Protein AF-L8HAP8-F1 (afdb_monomer_lite)

Organism: Acanthamoeba castellanii (strain ATCC 30010 / Neff) (NCBI:txid1257118)

pLDDT: mean 88.39, std 16.19, range [37.31, 98.75]

Structure (mmCIF, N/CA/C/O backbone):
data_AF-L8HAP8-F1
#
_entry.id   AF-L8HAP8-F1
#
loop_
_atom_site.group_PDB
_atom_site.id
_atom_site.type_symbol
_atom_site.label_atom_id
_atom_site.label_alt_id
_atom_site.label_comp_id
_atom_site.label_asym_id
_atom_site.label_entity_id
_atom_site.label_seq_id
_atom_site.pdbx_PDB_ins_code
_atom_site.Cartn_x
_atom_site.Cartn_y
_atom_site.Cartn_z
_atom_site.occupancy
_atom_site.B_iso_or_equiv
_atom_site.auth_seq_id
_atom_site.auth_comp_id
_atom_site.auth_asym_id
_atom_site.auth_atom_id
_atom_site.pdbx_PDB_model_num
ATOM 1 N N . MET A 1 1 ? -13.841 20.571 26.047 1.00 39.41 1 MET A N 1
ATOM 2 C CA . MET A 1 1 ? -14.051 19.110 26.110 1.00 39.41 1 MET A CA 1
ATOM 3 C C . MET A 1 1 ? -13.373 18.496 24.895 1.00 39.41 1 MET A C 1
ATOM 5 O O . MET A 1 1 ? -13.900 18.637 23.801 1.00 39.41 1 MET A O 1
ATOM 9 N N . SER A 1 2 ? -12.175 17.921 25.040 1.00 47.16 2 SER A N 1
ATOM 10 C CA . SER A 1 2 ? -11.546 17.182 23.939 1.00 47.16 2 SER A CA 1
ATOM 11 C C . SER A 1 2 ? -12.253 15.834 23.813 1.00 47.16 2 SER A C 1
ATOM 13 O O . SER A 1 2 ? -12.120 14.981 24.689 1.00 47.16 2 SER A O 1
ATOM 15 N N . CYS A 1 3 ? -13.038 15.653 22.755 1.00 54.69 3 CYS A N 1
ATOM 16 C CA . CYS A 1 3 ? -13.411 14.318 22.305 1.00 54.69 3 CYS A CA 1
ATOM 17 C C . CYS A 1 3 ? -12.106 13.527 22.097 1.00 54.69 3 CYS A C 1
ATOM 19 O O . CYS A 1 3 ? -11.222 13.999 21.380 1.00 54.69 3 CYS A O 1
ATOM 21 N N . LEU A 1 4 ? -11.936 12.390 22.777 1.00 60.44 4 LEU A N 1
ATOM 22 C CA . LEU A 1 4 ? -10.807 11.496 22.524 1.00 60.44 4 LEU A CA 1
ATOM 23 C C . LEU A 1 4 ? -10.975 10.957 21.099 1.00 60.44 4 LEU A C 1
ATOM 25 O O . LEU A 1 4 ? -11.868 10.149 20.856 1.00 60.44 4 LEU A O 1
ATOM 2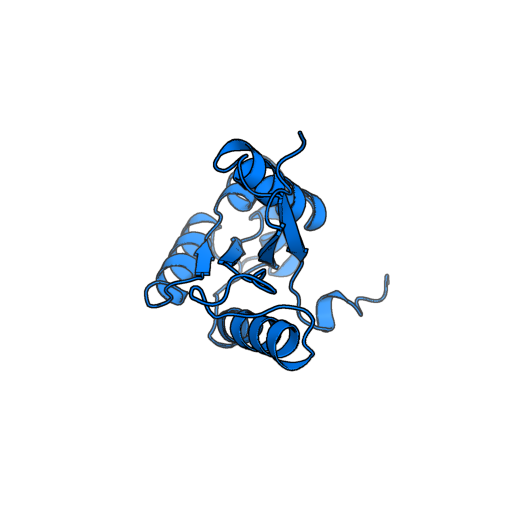9 N N . GLN A 1 5 ? -10.165 11.439 20.153 1.00 69.50 5 GLN A N 1
ATOM 30 C CA . GLN A 1 5 ? -10.157 10.900 18.794 1.00 69.50 5 GLN A CA 1
ATOM 31 C C . GLN A 1 5 ? -9.744 9.427 18.846 1.00 69.50 5 GLN A C 1
ATOM 33 O O . GLN A 1 5 ? -8.691 9.089 19.391 1.00 69.50 5 GLN A O 1
ATOM 38 N N . GLU A 1 6 ? -10.577 8.560 18.275 1.00 80.75 6 GLU A N 1
ATOM 39 C CA . GLU A 1 6 ? -10.271 7.140 18.127 1.00 80.75 6 GLU A CA 1
ATOM 40 C C . GLU A 1 6 ? -9.026 6.979 17.240 1.00 80.75 6 GLU A C 1
ATOM 42 O O . GLU A 1 6 ? -8.953 7.539 16.142 1.00 80.75 6 GLU A O 1
ATOM 47 N N . GLU A 1 7 ? -8.029 6.236 17.728 1.00 86.19 7 GLU A N 1
ATOM 48 C CA . GLU A 1 7 ? -6.832 5.934 16.947 1.00 86.19 7 GLU A CA 1
ATOM 49 C C . GLU A 1 7 ? -7.133 4.858 15.901 1.00 86.19 7 GLU A C 1
ATOM 51 O O . GLU A 1 7 ? -7.714 3.822 16.211 1.00 86.19 7 GLU A O 1
ATOM 56 N N . ARG A 1 8 ? -6.686 5.080 14.664 1.00 90.81 8 ARG A N 1
ATOM 57 C CA . ARG A 1 8 ? -6.794 4.123 13.562 1.00 90.81 8 ARG A CA 1
ATOM 58 C C . ARG A 1 8 ? -5.439 3.892 12.922 1.00 90.81 8 ARG A C 1
ATOM 60 O O . ARG A 1 8 ? -4.682 4.821 12.665 1.00 90.81 8 ARG A O 1
ATOM 67 N N . VAL A 1 9 ? -5.147 2.631 12.677 1.00 92.81 9 VAL A N 1
ATOM 68 C CA . VAL A 1 9 ? -3.904 2.087 12.153 1.00 92.81 9 VAL A CA 1
ATOM 69 C C . VAL A 1 9 ? -4.114 1.585 10.735 1.00 92.81 9 VAL A C 1
ATOM 71 O O . VAL A 1 9 ? -5.051 0.843 10.438 1.00 92.81 9 VAL A O 1
ATOM 74 N N . VAL A 1 10 ? -3.180 1.956 9.874 1.00 96.12 10 VAL A N 1
ATOM 75 C CA . VAL A 1 10 ? -3.090 1.472 8.503 1.00 96.12 10 VAL A CA 1
ATOM 76 C C . VAL A 1 10 ? -1.701 0.895 8.273 1.00 96.12 10 VAL A C 1
ATOM 78 O O . VAL A 1 10 ? -0.704 1.448 8.736 1.00 96.12 10 VAL A O 1
ATOM 81 N N . LEU A 1 11 ? -1.631 -0.232 7.571 1.00 97.44 11 LEU A N 1
ATOM 82 C CA . LEU A 1 11 ? -0.367 -0.839 7.159 1.00 97.44 11 LEU A CA 1
ATOM 83 C C . LEU A 1 11 ? 0.025 -0.323 5.774 1.00 97.44 11 LEU A C 1
ATOM 85 O O . LEU A 1 11 ? -0.810 -0.259 4.882 1.00 97.44 11 LEU A O 1
ATOM 89 N N . VAL A 1 12 ? 1.286 0.025 5.561 1.00 98.38 12 VAL A N 1
ATOM 90 C CA . VAL A 1 12 ? 1.766 0.545 4.276 1.00 98.38 12 VAL A CA 1
ATOM 91 C C . VAL A 1 12 ? 2.947 -0.292 3.823 1.00 98.38 12 VAL A C 1
ATOM 93 O O . VAL A 1 12 ? 3.987 -0.274 4.471 1.00 98.38 12 VAL A O 1
ATOM 96 N N . ALA A 1 13 ? 2.809 -1.004 2.707 1.00 98.06 13 ALA A N 1
ATOM 97 C CA . ALA A 1 13 ? 3.929 -1.691 2.074 1.00 98.06 13 ALA A CA 1
ATOM 98 C C . ALA A 1 13 ? 4.285 -0.981 0.770 1.00 98.06 13 ALA A C 1
ATOM 100 O O . ALA A 1 13 ? 3.482 -0.946 -0.164 1.00 98.06 13 ALA A O 1
ATOM 101 N N . THR A 1 14 ? 5.502 -0.448 0.702 1.00 96.94 14 THR A N 1
ATOM 102 C CA . THR A 1 14 ? 6.096 0.057 -0.539 1.00 96.94 14 THR A CA 1
ATOM 103 C C . THR A 1 14 ? 7.170 -0.899 -1.043 1.00 96.94 14 THR A C 1
ATOM 105 O O . THR A 1 14 ? 7.831 -1.593 -0.265 1.00 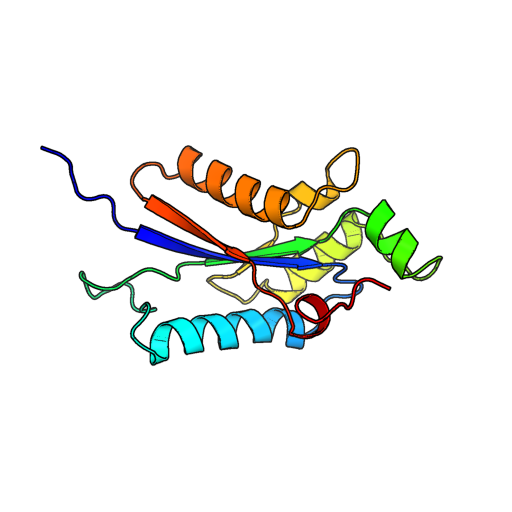96.94 14 THR A O 1
ATOM 108 N N . GLY A 1 15 ? 7.292 -0.997 -2.362 1.00 96.12 15 GLY A N 1
ATOM 109 C CA . GLY A 1 15 ? 8.273 -1.853 -2.999 1.00 96.12 15 GLY A CA 1
ATOM 110 C C . GLY A 1 15 ? 8.098 -1.941 -4.506 1.00 96.12 15 GLY A C 1
ATOM 111 O O . GLY A 1 15 ? 7.200 -1.358 -5.113 1.00 96.12 15 GLY A O 1
ATOM 112 N N . SER A 1 16 ? 8.975 -2.727 -5.132 1.00 97.19 16 SER A N 1
ATOM 113 C CA . SER A 1 16 ? 8.987 -2.859 -6.586 1.00 97.19 16 SER A CA 1
ATOM 114 C C . SER A 1 16 ? 7.678 -3.421 -7.135 1.00 97.19 16 SER A C 1
ATOM 116 O O . SER A 1 16 ? 7.232 -2.923 -8.154 1.00 97.19 16 SER A O 1
ATOM 118 N N . PHE A 1 17 ? 7.079 -4.440 -6.502 1.00 98.00 17 PHE A N 1
ATOM 119 C CA . PHE A 1 17 ? 5.894 -5.162 -7.006 1.00 98.00 17 PHE A CA 1
ATOM 120 C C . PHE A 1 17 ? 5.979 -5.478 -8.513 1.00 98.00 17 PHE A C 1
ATOM 122 O O . PHE A 1 17 ? 5.092 -5.149 -9.296 1.00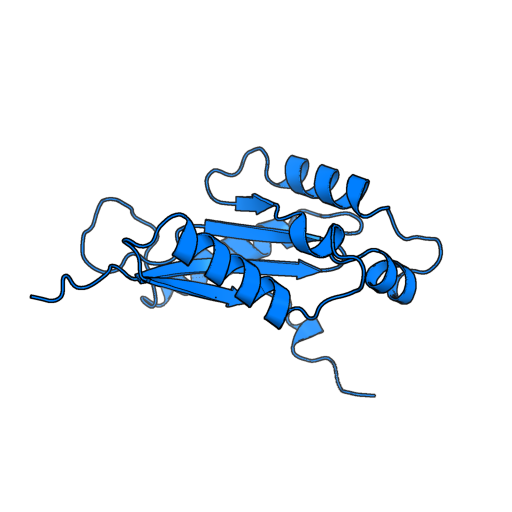 98.00 17 PHE A O 1
ATOM 129 N N . CYS A 1 18 ? 7.085 -6.107 -8.923 1.00 97.56 18 CYS A N 1
ATOM 130 C CA . CYS A 1 18 ? 7.463 -6.299 -10.324 1.00 97.56 18 CYS A CA 1
ATOM 131 C C . CYS A 1 18 ? 7.681 -7.791 -10.680 1.00 97.56 18 CYS A C 1
ATOM 133 O O . CYS A 1 18 ? 8.830 -8.210 -10.837 1.00 97.56 18 CYS A O 1
ATOM 135 N N . PRO A 1 19 ? 6.608 -8.599 -10.807 1.00 97.88 19 PRO A N 1
ATOM 136 C CA . PRO A 1 19 ? 5.214 -8.268 -10.502 1.00 97.88 19 PRO A CA 1
ATOM 137 C C . PRO A 1 19 ? 4.874 -8.449 -9.010 1.00 97.88 19 PRO A C 1
ATOM 139 O O . PRO A 1 19 ? 5.651 -8.993 -8.220 1.00 97.88 19 PRO A O 1
ATOM 142 N N . VAL A 1 20 ? 3.688 -7.987 -8.605 1.00 98.44 20 VAL A N 1
ATOM 143 C CA . VAL A 1 20 ? 3.091 -8.364 -7.315 1.00 98.44 20 VAL A CA 1
ATOM 144 C C . VAL A 1 20 ? 2.827 -9.878 -7.275 1.00 98.44 20 VAL A C 1
ATOM 146 O O . VAL A 1 20 ? 2.672 -10.532 -8.303 1.00 98.44 20 VAL A O 1
ATOM 149 N N . HIS A 1 21 ? 2.773 -10.458 -6.076 1.00 97.44 21 HIS A N 1
ATOM 150 C CA . HIS A 1 21 ? 2.558 -11.893 -5.886 1.00 97.44 21 HIS A CA 1
ATOM 151 C C . HIS A 1 21 ? 1.856 -12.157 -4.555 1.00 97.44 21 HIS A C 1
ATOM 153 O O . HIS A 1 21 ? 1.870 -11.304 -3.663 1.00 97.44 21 HIS A O 1
ATOM 159 N N . LYS A 1 22 ? 1.320 -13.370 -4.375 1.00 97.06 22 LYS A N 1
ATOM 160 C CA . LYS A 1 22 ? 0.506 -13.745 -3.203 1.00 97.06 22 LYS A CA 1
ATOM 161 C C . LYS A 1 22 ? 1.180 -13.457 -1.860 1.00 97.06 22 LYS A C 1
ATOM 163 O O . LYS A 1 22 ? 0.504 -13.029 -0.935 1.00 97.06 22 LYS A O 1
ATOM 168 N N . MET A 1 23 ? 2.502 -13.614 -1.757 1.00 97.06 23 MET A N 1
ATOM 169 C CA . MET A 1 23 ? 3.211 -13.332 -0.502 1.00 97.06 23 MET A CA 1
ATOM 170 C C . MET A 1 23 ? 3.243 -11.844 -0.118 1.00 97.06 23 MET A C 1
ATOM 172 O O . MET A 1 23 ? 3.280 -11.549 1.070 1.00 97.06 23 MET A O 1
ATOM 176 N N . HIS A 1 24 ? 3.150 -10.913 -1.077 1.00 97.50 24 HIS A N 1
ATOM 177 C CA . HIS A 1 24 ? 3.056 -9.482 -0.775 1.00 97.50 24 HIS A CA 1
ATOM 178 C C . HIS A 1 24 ? 1.733 -9.182 -0.069 1.00 97.50 24 HIS A C 1
ATOM 180 O O . HIS A 1 24 ? 1.724 -8.522 0.961 1.00 97.50 24 HIS A O 1
ATOM 186 N N . VAL A 1 25 ? 0.633 -9.736 -0.586 1.00 97.75 25 VAL A N 1
ATOM 187 C CA . VAL A 1 25 ? -0.703 -9.604 0.011 1.00 97.75 25 VAL A CA 1
ATOM 188 C C . VAL A 1 25 ? -0.764 -10.345 1.348 1.00 97.75 25 VAL A C 1
ATOM 190 O O . VAL A 1 25 ? -1.172 -9.779 2.355 1.00 97.75 25 VAL A O 1
ATOM 193 N N . ARG A 1 26 ? -0.253 -11.581 1.405 1.00 97.00 26 ARG A N 1
ATOM 194 C CA . ARG A 1 26 ? -0.255 -12.401 2.625 1.00 97.00 26 ARG A CA 1
ATOM 195 C C . ARG A 1 26 ? 0.502 -11.753 3.786 1.00 97.00 26 ARG A C 1
ATOM 197 O O . ARG A 1 26 ? 0.140 -11.970 4.940 1.00 97.00 26 ARG A O 1
ATOM 204 N N . MET A 1 27 ? 1.536 -10.961 3.501 1.00 96.94 27 MET A N 1
ATOM 205 C CA . MET A 1 27 ? 2.285 -10.221 4.518 1.00 96.94 27 MET A CA 1
ATOM 206 C C . MET A 1 27 ? 1.384 -9.260 5.309 1.00 96.94 27 MET A C 1
ATOM 208 O O . MET A 1 27 ? 1.548 -9.144 6.523 1.00 96.94 27 MET A O 1
ATOM 212 N N . PHE A 1 28 ? 0.394 -8.638 4.660 1.00 97.50 28 PHE A N 1
ATOM 213 C CA . PHE A 1 28 ? -0.593 -7.795 5.335 1.00 97.50 28 PHE A CA 1
ATOM 214 C C . PHE A 1 28 ? -1.456 -8.599 6.306 1.00 97.50 28 PHE A C 1
ATOM 216 O O . PHE A 1 28 ? -1.618 -8.184 7.453 1.00 97.50 28 PHE A O 1
ATOM 223 N N . ASP A 1 29 ? -1.958 -9.764 5.888 1.00 94.69 29 ASP A N 1
ATOM 224 C CA . ASP A 1 29 ? -2.763 -10.626 6.761 1.00 94.69 29 ASP A CA 1
ATOM 225 C C . ASP A 1 29 ? -1.967 -11.087 7.982 1.00 94.69 29 ASP A C 1
ATOM 227 O O . ASP A 1 29 ? -2.480 -11.069 9.098 1.00 94.69 29 ASP A O 1
ATOM 231 N N . ILE A 1 30 ? -0.705 -11.482 7.778 1.00 95.31 30 ILE A N 1
ATOM 232 C CA . ILE A 1 30 ? 0.186 -11.925 8.857 1.00 95.31 30 ILE A CA 1
ATOM 233 C C . ILE A 1 30 ? 0.430 -10.780 9.842 1.00 95.31 30 ILE A C 1
ATOM 235 O O . ILE A 1 30 ? 0.287 -10.970 11.049 1.00 95.31 30 ILE A O 1
ATOM 239 N N . ALA A 1 31 ? 0.762 -9.589 9.342 1.00 94.12 31 ALA A N 1
ATOM 240 C CA . ALA A 1 31 ? 1.014 -8.428 10.184 1.00 94.12 31 ALA A CA 1
ATOM 241 C C . ALA A 1 31 ? -0.238 -8.005 10.956 1.00 94.12 31 ALA A C 1
ATOM 243 O O . ALA A 1 31 ? -0.179 -7.809 12.169 1.00 94.12 31 ALA A O 1
ATOM 244 N N . ARG A 1 32 ? -1.394 -7.936 10.286 1.00 92.12 32 ARG A N 1
ATOM 245 C CA . ARG A 1 32 ? -2.675 -7.639 10.934 1.00 92.12 32 ARG A CA 1
ATOM 246 C C . ARG A 1 32 ? -3.001 -8.679 12.001 1.00 92.12 32 ARG A C 1
ATOM 248 O O . ARG A 1 32 ? -3.322 -8.298 13.121 1.00 92.12 32 ARG A O 1
ATOM 255 N N . ALA A 1 33 ? -2.874 -9.969 11.693 1.00 90.25 33 ALA A N 1
ATOM 256 C CA . ALA A 1 33 ? -3.113 -11.042 12.654 1.00 90.25 33 ALA A CA 1
ATOM 257 C C . ALA A 1 33 ? -2.178 -10.943 13.864 1.00 90.25 33 ALA A C 1
ATOM 259 O O . ALA A 1 33 ? -2.649 -11.077 14.986 1.00 90.25 33 ALA A O 1
ATOM 260 N N . HIS A 1 34 ? -0.892 -10.642 13.661 1.00 90.25 34 HIS A N 1
ATOM 261 C CA . HIS A 1 34 ? 0.077 -10.465 14.744 1.00 90.25 34 HIS A CA 1
ATOM 262 C C . HIS A 1 34 ? -0.263 -9.269 15.644 1.00 90.25 34 HIS A C 1
ATOM 264 O O . HIS A 1 34 ? -0.242 -9.379 16.871 1.00 90.25 34 HIS A O 1
ATOM 270 N N . LEU A 1 35 ? -0.601 -8.127 15.043 1.00 86.12 35 LEU A N 1
ATOM 271 C CA . LEU A 1 35 ? -1.036 -6.935 15.770 1.00 86.12 35 LEU A CA 1
ATOM 272 C C . LEU A 1 35 ? -2.302 -7.216 16.590 1.00 86.12 35 LEU A C 1
ATOM 274 O O . LEU A 1 35 ? -2.430 -6.725 17.710 1.00 86.12 35 LEU A O 1
ATOM 278 N N . VAL A 1 36 ? -3.199 -8.054 16.065 1.00 82.56 36 VAL A N 1
ATOM 279 C CA . VAL A 1 36 ? -4.427 -8.453 16.756 1.00 82.56 36 VAL A CA 1
ATOM 280 C C . VAL A 1 36 ? -4.169 -9.460 17.879 1.00 82.56 36 VAL A C 1
ATOM 282 O O . VAL A 1 36 ? -4.600 -9.261 19.013 1.00 82.56 36 VAL A O 1
ATOM 285 N N . SER A 1 37 ? -3.432 -10.534 17.596 1.00 79.94 37 SER A N 1
ATOM 286 C CA . SER A 1 37 ? -3.231 -11.655 18.520 1.00 79.94 37 SER A CA 1
ATOM 287 C C . SER A 1 37 ? -2.427 -11.278 19.760 1.00 79.94 37 SER A C 1
ATOM 289 O O . SER A 1 37 ? -2.642 -11.847 20.823 1.00 79.94 37 SER A O 1
ATOM 291 N N . ASN A 1 38 ? -1.514 -10.311 19.645 1.00 74.31 38 ASN A N 1
ATOM 292 C CA . ASN A 1 38 ? -0.712 -9.836 20.775 1.00 74.31 38 ASN A CA 1
ATOM 293 C C . ASN A 1 38 ? -1.447 -8.793 21.634 1.00 74.31 38 ASN A C 1
ATOM 295 O O . ASN A 1 38 ? -0.842 -8.168 22.502 1.00 74.31 38 ASN A O 1
ATOM 299 N N . GLY A 1 39 ? -2.744 -8.568 21.383 1.00 66.25 39 GLY A N 1
ATOM 300 C CA . GLY A 1 39 ? -3.554 -7.591 22.110 1.00 66.25 39 GLY A CA 1
ATOM 301 C C . GLY A 1 39 ? -3.109 -6.144 21.896 1.00 66.25 39 GLY A C 1
ATOM 302 O O . GLY A 1 39 ? -3.540 -5.265 22.648 1.00 66.25 39 GLY A O 1
ATOM 303 N N . LEU A 1 40 ? -2.253 -5.906 20.893 1.00 64.12 40 LEU A N 1
ATOM 304 C CA . LEU A 1 40 ? -1.774 -4.580 20.520 1.00 64.12 40 LEU A CA 1
ATOM 305 C C . LEU A 1 40 ? -2.897 -3.802 19.818 1.00 64.12 40 LEU A C 1
ATOM 307 O O . LEU A 1 40 ? -3.031 -2.605 20.050 1.00 64.12 40 LEU A O 1
ATOM 311 N N . TYR A 1 41 ? -3.731 -4.490 19.026 1.00 65.88 41 TYR A N 1
ATOM 312 C CA . TYR A 1 41 ? -4.858 -3.940 18.261 1.00 65.88 41 TYR A CA 1
ATOM 313 C C . TYR A 1 41 ? -5.999 -4.987 18.123 1.00 65.88 41 TYR A C 1
ATOM 315 O O . TYR A 1 41 ? -5.821 -6.126 18.532 1.00 65.88 41 TYR A O 1
ATOM 323 N N . THR A 1 42 ? -7.187 -4.653 17.600 1.00 61.66 42 THR A N 1
ATOM 324 C CA . THR A 1 42 ? -8.255 -5.629 17.245 1.00 61.66 42 THR A CA 1
ATOM 325 C C . THR A 1 42 ? -8.748 -5.404 15.813 1.00 61.66 42 THR A C 1
ATOM 327 O O . THR A 1 42 ? -8.482 -4.354 15.232 1.00 61.66 42 THR A O 1
ATOM 330 N N . ASN A 1 43 ? -9.452 -6.382 15.235 1.00 54.81 43 ASN A N 1
ATOM 331 C CA . ASN A 1 43 ? -10.020 -6.344 13.878 1.00 54.81 43 ASN A CA 1
ATOM 332 C C . ASN A 1 43 ? -11.563 -6.367 13.837 1.00 54.81 43 ASN A C 1
ATOM 334 O O . ASN A 1 43 ? -12.130 -6.440 12.748 1.00 54.81 43 ASN A O 1
ATOM 338 N N . ASN A 1 44 ? -12.245 -6.318 14.989 1.00 54.97 44 ASN A N 1
ATOM 339 C CA . ASN A 1 44 ? -13.708 -6.350 15.075 1.00 54.97 44 ASN A CA 1
ATOM 340 C C . ASN A 1 44 ? -14.303 -4.934 15.195 1.00 54.97 44 ASN A C 1
ATOM 342 O O . ASN A 1 44 ? -13.980 -4.199 16.127 1.00 54.97 44 ASN A O 1
ATOM 346 N N . VAL A 1 45 ? -15.208 -4.589 14.275 1.00 54.06 45 VAL A N 1
ATOM 347 C CA . VAL A 1 45 ? -15.857 -3.268 14.159 1.00 54.06 45 VAL A CA 1
ATOM 348 C C . VAL A 1 45 ? -16.929 -3.036 15.246 1.00 54.06 45 VAL A C 1
ATOM 350 O O . VAL A 1 45 ? -17.318 -1.900 15.499 1.00 54.06 45 VAL A O 1
ATOM 353 N N . LEU A 1 46 ? -17.386 -4.083 15.948 1.00 48.78 46 LEU A N 1
ATOM 354 C CA . LEU A 1 46 ? -18.541 -4.017 16.861 1.00 48.78 46 LEU A CA 1
ATOM 355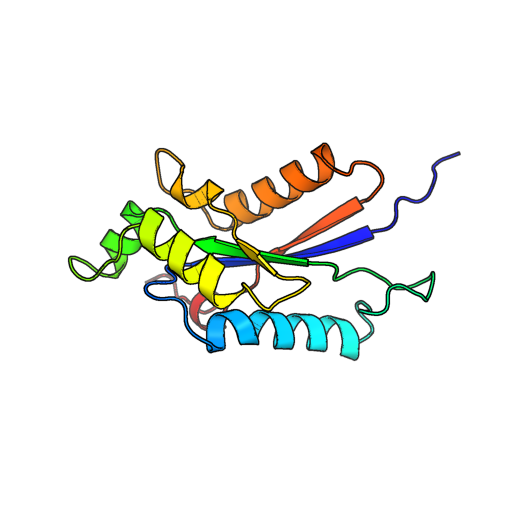 C C . LEU A 1 46 ? -18.200 -3.877 18.358 1.00 48.78 46 LEU A C 1
ATOM 357 O O . LEU A 1 46 ? -19.112 -3.884 19.183 1.00 48.78 46 LEU A O 1
ATOM 361 N N . GLN A 1 47 ? -16.925 -3.740 18.747 1.00 41.81 47 GLN A N 1
ATOM 362 C CA . GLN A 1 47 ? -16.535 -3.662 20.165 1.00 41.81 47 GLN A CA 1
ATOM 363 C C . GLN A 1 47 ? -15.713 -2.397 20.456 1.00 41.81 47 GLN A C 1
ATOM 365 O O . GLN A 1 47 ? -14.613 -2.214 19.941 1.00 41.81 47 GLN A O 1
ATOM 370 N N . THR A 1 48 ? -16.274 -1.502 21.268 1.00 40.97 48 THR A N 1
ATOM 371 C CA . THR A 1 48 ? -15.950 -0.068 21.397 1.00 40.97 48 THR A CA 1
ATOM 372 C C . THR A 1 48 ? -14.673 0.288 22.175 1.00 40.97 48 THR A C 1
ATOM 374 O O . THR A 1 48 ? -14.562 1.417 22.645 1.00 40.97 48 THR A O 1
ATOM 377 N N . THR A 1 49 ? -13.692 -0.613 22.342 1.00 42.31 49 THR A N 1
ATOM 378 C CA . THR A 1 49 ? -12.533 -0.297 23.211 1.00 42.31 49 THR A CA 1
ATOM 379 C C . THR A 1 49 ? -11.119 -0.728 22.783 1.00 42.31 49 THR A C 1
ATOM 381 O O . THR A 1 49 ? -10.202 -0.371 23.517 1.00 42.31 49 THR A O 1
ATOM 384 N N . LYS A 1 50 ? -10.845 -1.369 21.625 1.00 50.28 50 LYS A N 1
ATOM 385 C CA . LYS A 1 50 ? -9.441 -1.630 21.164 1.00 50.28 50 LYS A CA 1
ATOM 386 C C . LYS A 1 50 ? -9.256 -1.793 19.632 1.00 50.28 50 LYS A C 1
ATOM 388 O O . LYS A 1 50 ? -8.835 -2.852 19.189 1.00 50.28 50 LYS A O 1
ATOM 393 N N . GLN A 1 51 ? -9.549 -0.795 18.795 1.00 60.12 51 GLN A N 1
ATOM 394 C CA . GLN A 1 51 ? -9.925 -1.001 17.378 1.00 60.12 51 GLN A CA 1
ATOM 395 C C . GLN A 1 51 ? -8.917 -0.856 16.215 1.00 60.12 51 GLN A C 1
ATOM 397 O O . GLN A 1 51 ? -9.370 -0.731 15.093 1.00 60.12 51 GLN A O 1
ATOM 402 N N . ASN A 1 52 ? -7.592 -0.832 16.330 1.00 72.19 52 ASN A N 1
ATOM 403 C CA . ASN A 1 52 ? -6.983 0.121 15.380 1.00 72.19 52 ASN A CA 1
ATOM 404 C C . ASN A 1 52 ? -6.627 -0.376 13.951 1.00 72.19 52 ASN A C 1
ATOM 406 O O . ASN A 1 52 ? -6.597 0.480 13.086 1.00 72.19 52 ASN A O 1
ATOM 410 N N . VAL A 1 53 ? -6.400 -1.654 13.589 1.00 88.88 53 VAL A N 1
ATOM 411 C CA . VAL A 1 53 ? -5.962 -1.971 12.191 1.00 88.88 53 VAL A CA 1
ATOM 412 C C . VAL A 1 53 ? -7.137 -2.040 11.203 1.00 88.88 53 VAL A C 1
ATOM 414 O O . VAL A 1 53 ? -7.774 -3.089 11.047 1.00 88.88 53 VAL A O 1
ATOM 417 N N . VAL A 1 54 ? -7.385 -0.928 10.507 1.00 91.94 54 VAL A N 1
ATOM 418 C CA . VAL A 1 54 ? -8.570 -0.715 9.655 1.00 91.94 54 VAL A CA 1
ATOM 419 C C . VAL A 1 54 ? -8.302 -0.823 8.155 1.00 91.94 54 VAL A C 1
ATOM 421 O O . VAL A 1 54 ? -9.251 -0.925 7.385 1.00 91.94 54 VAL A O 1
ATOM 424 N N . GLY A 1 55 ? -7.041 -0.807 7.723 1.00 94.56 55 GLY A N 1
ATOM 425 C CA . GLY A 1 55 ? -6.716 -0.827 6.299 1.00 94.56 55 GLY A CA 1
ATOM 426 C C . GLY A 1 55 ? -5.255 -1.137 5.998 1.00 94.56 55 GLY A C 1
ATOM 427 O O . GLY A 1 55 ? -4.405 -1.156 6.894 1.00 94.56 55 GLY A O 1
ATOM 428 N N . GLY A 1 56 ? -4.962 -1.355 4.720 1.00 97.50 56 GLY A N 1
ATOM 429 C CA . GLY A 1 56 ? -3.601 -1.450 4.216 1.00 97.50 56 GLY A CA 1
ATOM 430 C C . GLY A 1 56 ? -3.451 -0.893 2.802 1.00 97.50 56 GLY A C 1
ATOM 431 O O . GLY A 1 56 ? -4.359 -1.020 1.987 1.00 97.50 56 GLY A O 1
ATOM 432 N N . PHE A 1 57 ? -2.298 -0.293 2.508 1.00 98.56 57 PHE A N 1
ATOM 433 C CA . PHE A 1 57 ? -1.957 0.221 1.184 1.00 98.56 57 PHE A CA 1
ATOM 434 C C . PHE A 1 57 ? -0.734 -0.485 0.614 1.00 98.56 57 PHE A C 1
ATOM 436 O O . PHE A 1 57 ? 0.337 -0.485 1.226 1.00 98.56 57 PHE A O 1
ATOM 443 N N . LEU A 1 58 ? -0.882 -1.024 -0.593 1.00 98.69 58 LEU A N 1
ATOM 444 C CA . LEU A 1 58 ? 0.245 -1.353 -1.456 1.00 98.69 58 LEU A CA 1
ATOM 445 C C . LEU A 1 58 ? 0.627 -0.087 -2.227 1.00 98.69 58 LEU A C 1
ATOM 447 O O . LEU A 1 58 ? -0.218 0.496 -2.900 1.00 98.69 58 LEU A O 1
ATOM 451 N N . SER A 1 59 ? 1.887 0.328 -2.148 1.00 98.44 59 SER A N 1
ATOM 452 C CA . SER A 1 59 ? 2.420 1.486 -2.874 1.00 98.44 59 SER A CA 1
ATOM 453 C C . SER A 1 59 ? 3.533 1.043 -3.823 1.00 98.44 59 SER A C 1
ATOM 455 O O . SER A 1 59 ? 4.661 0.821 -3.381 1.00 98.44 59 SER A O 1
ATOM 457 N N . PRO A 1 60 ? 3.248 0.824 -5.118 1.00 98.38 60 PRO A N 1
ATOM 458 C CA . PRO A 1 60 ? 4.291 0.539 -6.093 1.00 98.38 60 PRO A CA 1
ATOM 459 C C . PRO A 1 60 ? 5.311 1.666 -6.178 1.00 98.38 60 PRO A C 1
ATOM 461 O O . PRO A 1 60 ? 4.952 2.831 -6.335 1.00 98.38 60 PRO A O 1
ATOM 464 N N . SER A 1 61 ? 6.594 1.303 -6.111 1.00 97.69 61 SER A N 1
ATOM 465 C CA . SER A 1 61 ? 7.674 2.286 -6.128 1.00 97.69 61 SER A CA 1
ATOM 466 C C . SER A 1 61 ? 7.883 2.940 -7.476 1.00 97.69 61 SER A C 1
ATOM 468 O O . SER A 1 61 ? 7.562 2.352 -8.502 1.00 97.69 61 SER A O 1
ATOM 470 N N . HIS A 1 62 ? 8.468 4.134 -7.470 1.00 97.75 62 HIS A N 1
ATOM 471 C CA . HIS A 1 62 ? 8.788 4.899 -8.673 1.00 97.75 62 HIS A CA 1
ATOM 472 C C . HIS A 1 62 ? 9.677 4.116 -9.663 1.00 97.75 62 HIS A C 1
ATOM 474 O O . HIS A 1 62 ? 10.610 3.419 -9.253 1.00 97.75 62 HIS A O 1
ATOM 480 N N . ASP A 1 63 ? 9.442 4.278 -10.971 1.00 97.44 63 ASP A N 1
ATOM 481 C CA . ASP A 1 63 ? 10.116 3.499 -12.024 1.00 97.44 63 ASP A CA 1
ATOM 482 C C . ASP A 1 63 ? 11.636 3.613 -11.991 1.00 97.44 63 ASP A C 1
ATOM 484 O O . ASP A 1 63 ? 12.310 2.593 -12.042 1.00 97.44 63 ASP A O 1
ATOM 488 N N . VAL A 1 64 ? 12.184 4.813 -11.785 1.00 96.50 64 VAL A N 1
ATOM 489 C CA . VAL A 1 64 ? 13.639 5.017 -11.632 1.00 96.50 64 VAL A CA 1
ATOM 490 C C . VAL A 1 64 ? 14.251 4.098 -10.565 1.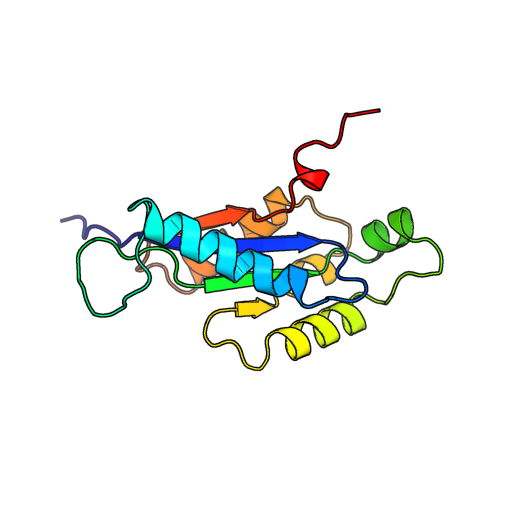00 96.50 64 VAL A C 1
ATOM 492 O O . VAL A 1 64 ? 15.308 3.510 -10.790 1.00 96.50 64 VAL A O 1
ATOM 495 N N . HIS A 1 65 ? 13.587 3.922 -9.417 1.00 95.38 65 HIS A N 1
ATOM 496 C CA . HIS A 1 65 ? 14.081 3.039 -8.358 1.00 95.38 65 HIS A CA 1
ATOM 497 C C . HIS A 1 65 ? 14.010 1.565 -8.766 1.00 95.38 65 HIS A C 1
ATOM 499 O O . HIS A 1 65 ? 14.942 0.793 -8.529 1.00 95.38 65 HIS A O 1
ATOM 505 N N . VAL A 1 66 ? 12.908 1.162 -9.400 1.00 96.62 66 VAL A N 1
ATOM 506 C CA . VAL A 1 66 ? 12.709 -0.228 -9.825 1.00 96.62 66 VAL A CA 1
ATOM 507 C C . VAL A 1 66 ? 13.646 -0.592 -10.978 1.00 96.62 66 VAL A C 1
ATOM 509 O O . VAL A 1 66 ? 14.240 -1.668 -10.956 1.00 96.62 66 VAL A O 1
ATOM 512 N N . GLN A 1 67 ? 13.845 0.315 -11.931 1.00 97.00 67 GLN A N 1
ATOM 513 C CA . GLN A 1 67 ? 14.779 0.168 -13.041 1.00 97.00 67 GLN A CA 1
ATOM 514 C C . GLN A 1 67 ? 16.223 0.067 -12.542 1.00 97.00 67 GLN A C 1
ATOM 516 O O . GLN A 1 67 ? 16.945 -0.821 -12.983 1.00 97.00 67 GLN A O 1
ATOM 521 N N . ALA A 1 68 ? 16.639 0.893 -11.575 1.00 96.50 68 ALA A N 1
ATOM 522 C CA . ALA A 1 68 ? 17.971 0.781 -10.973 1.00 96.50 68 ALA A CA 1
ATOM 523 C C . ALA A 1 68 ? 18.210 -0.599 -10.327 1.00 96.50 68 ALA A C 1
ATOM 525 O O . ALA A 1 68 ? 19.318 -1.127 -10.375 1.00 96.50 68 ALA A O 1
ATOM 526 N N . LYS A 1 69 ? 17.163 -1.207 -9.753 1.00 94.19 69 LYS A N 1
ATOM 527 C CA . LYS A 1 69 ? 17.230 -2.526 -9.108 1.00 94.19 69 LYS A CA 1
ATOM 528 C C . LYS A 1 69 ? 17.155 -3.699 -10.094 1.00 94.19 69 LYS A C 1
ATOM 530 O O . LYS A 1 69 ? 17.786 -4.727 -9.861 1.00 94.19 69 LYS A O 1
ATOM 535 N N . LEU A 1 70 ? 16.332 -3.599 -11.139 1.00 96.50 70 LEU A N 1
ATOM 536 C CA . LEU A 1 70 ? 15.968 -4.732 -12.006 1.00 96.50 70 LEU A CA 1
ATOM 537 C C . LEU A 1 70 ? 16.518 -4.632 -13.437 1.00 96.50 70 LEU A C 1
ATOM 539 O O . LEU A 1 70 ? 16.433 -5.612 -14.186 1.00 96.50 70 LEU A O 1
ATOM 543 N N . GLY A 1 71 ? 17.102 -3.491 -13.807 1.00 96.38 71 GLY A N 1
ATOM 544 C CA . GLY A 1 71 ? 17.566 -3.199 -15.160 1.00 96.38 71 GLY A CA 1
ATOM 545 C C . GLY A 1 71 ? 16.414 -3.208 -16.163 1.00 96.38 71 GLY A C 1
ATOM 546 O O . GLY A 1 71 ? 15.301 -2.794 -15.852 1.00 96.38 71 GLY A O 1
ATOM 547 N N . GLU A 1 72 ? 16.662 -3.745 -17.357 1.00 94.75 72 GLU A N 1
ATOM 548 C CA . GLU A 1 72 ? 15.684 -3.843 -18.456 1.00 94.75 72 GLU A CA 1
ATOM 549 C C . GLU A 1 72 ? 14.484 -4.757 -18.155 1.00 94.75 72 GLU A C 1
ATOM 551 O O . GLU A 1 72 ? 13.507 -4.762 -18.895 1.00 94.75 72 GLU A O 1
ATOM 556 N N . ARG A 1 73 ? 14.532 -5.532 -17.064 1.00 95.88 73 ARG A N 1
ATOM 557 C CA . ARG A 1 73 ? 13.454 -6.456 -16.672 1.00 95.88 73 ARG A CA 1
ATOM 558 C C . ARG A 1 73 ? 12.337 -5.785 -15.873 1.00 95.88 73 ARG A C 1
ATOM 560 O O . ARG A 1 73 ? 11.426 -6.478 -15.422 1.00 95.88 73 ARG A O 1
ATOM 567 N N . TYR A 1 74 ? 12.432 -4.479 -15.620 1.00 97.44 74 TYR A N 1
ATOM 568 C CA . TYR A 1 74 ? 11.397 -3.780 -14.871 1.00 97.44 74 TYR A CA 1
ATOM 569 C C . TYR A 1 74 ? 10.102 -3.658 -15.684 1.00 97.44 74 TYR A C 1
ATOM 571 O O . TYR A 1 74 ? 10.112 -3.500 -16.902 1.00 97.44 74 TYR A O 1
ATOM 579 N N . ILE A 1 75 ? 8.981 -3.730 -14.979 1.00 98.06 75 ILE A N 1
ATOM 580 C CA . ILE A 1 75 ? 7.644 -3.475 -15.507 1.00 98.06 75 ILE A CA 1
ATOM 581 C C . ILE A 1 75 ? 7.283 -2.027 -15.157 1.00 98.06 75 ILE A C 1
ATOM 583 O O . ILE A 1 75 ? 7.626 -1.564 -14.063 1.00 98.06 75 ILE A O 1
ATOM 587 N N . SER A 1 76 ? 6.601 -1.322 -16.065 1.00 97.81 76 SER A N 1
ATOM 588 C CA . SER A 1 76 ? 6.246 0.092 -15.884 1.00 97.81 76 SER A CA 1
ATOM 589 C C . SER A 1 76 ? 5.417 0.326 -14.617 1.00 97.81 76 SER A C 1
ATOM 591 O O . SER A 1 76 ? 4.679 -0.554 -14.166 1.00 97.81 76 SER A O 1
ATOM 593 N N . GLY A 1 77 ? 5.507 1.518 -14.030 1.00 97.50 77 GLY A N 1
ATOM 594 C CA . GLY A 1 77 ? 4.789 1.857 -12.803 1.00 97.50 77 GLY A CA 1
ATOM 595 C C . GLY A 1 77 ? 3.283 1.771 -12.975 1.00 97.50 77 GLY A C 1
ATOM 596 O O . GLY A 1 77 ? 2.598 1.240 -12.103 1.00 97.50 77 GLY A O 1
ATOM 597 N N . LEU A 1 78 ? 2.782 2.189 -14.138 1.00 97.62 78 LEU A N 1
ATOM 598 C CA . LEU A 1 78 ? 1.373 2.074 -14.504 1.00 97.62 78 LEU A CA 1
ATOM 599 C C . LEU A 1 78 ? 0.906 0.610 -14.490 1.00 97.62 78 LEU A C 1
ATOM 601 O O . LEU A 1 78 ? -0.098 0.283 -13.856 1.00 97.62 78 LEU A O 1
ATOM 605 N N . ASP A 1 79 ? 1.662 -0.282 -15.132 1.00 98.56 79 ASP A N 1
ATOM 606 C CA . ASP A 1 79 ? 1.323 -1.704 -15.179 1.00 98.56 79 ASP A CA 1
ATOM 607 C C . ASP A 1 79 ? 1.422 -2.343 -13.791 1.00 98.56 79 ASP A C 1
ATOM 609 O O . ASP A 1 79 ? 0.577 -3.153 -13.413 1.00 98.56 79 ASP A O 1
ATOM 613 N N . ARG A 1 80 ? 2.419 -1.956 -12.986 1.00 98.69 80 ARG A N 1
ATOM 614 C CA . ARG A 1 80 ? 2.578 -2.451 -11.610 1.00 98.69 80 ARG A CA 1
ATOM 615 C C . ARG A 1 80 ? 1.458 -1.997 -10.689 1.00 98.69 80 ARG A C 1
ATOM 617 O O . ARG A 1 80 ? 0.966 -2.816 -9.916 1.00 98.69 80 ARG A O 1
ATOM 624 N N . VAL A 1 81 ? 1.001 -0.750 -10.808 1.00 98.75 81 VAL A N 1
ATOM 625 C CA . VAL A 1 81 ? -0.222 -0.277 -10.143 1.00 98.75 81 VAL A CA 1
ATOM 626 C C . VAL A 1 81 ? -1.398 -1.152 -10.551 1.00 98.75 81 VAL A C 1
ATOM 628 O O . VAL A 1 81 ? -2.076 -1.686 -9.673 1.00 98.75 81 VAL A O 1
ATOM 631 N N . LYS A 1 82 ? -1.587 -1.403 -11.853 1.00 98.69 82 LYS A N 1
ATOM 632 C CA . LYS A 1 82 ? -2.721 -2.208 -12.311 1.00 98.69 82 LYS A CA 1
ATOM 633 C C . LYS A 1 82 ? -2.669 -3.653 -11.817 1.00 98.69 82 LYS A C 1
ATOM 635 O O . LYS A 1 82 ? -3.686 -4.209 -11.407 1.00 98.69 82 LYS A O 1
ATOM 640 N N . MET A 1 83 ? -1.485 -4.257 -11.813 1.00 98.75 83 MET A N 1
ATOM 641 C CA . MET A 1 83 ? -1.280 -5.593 -11.260 1.00 98.75 83 MET A CA 1
ATOM 642 C C . MET A 1 83 ? -1.565 -5.632 -9.754 1.00 98.75 83 MET A C 1
ATOM 644 O O . MET A 1 83 ? -2.198 -6.577 -9.289 1.00 98.75 83 MET A O 1
ATOM 648 N N . CYS A 1 84 ? -1.143 -4.617 -8.993 1.00 98.75 84 CYS A N 1
ATOM 649 C CA . CYS A 1 84 ? -1.470 -4.506 -7.571 1.00 98.75 84 CYS A CA 1
ATOM 650 C C . CYS A 1 84 ? -2.975 -4.370 -7.334 1.00 98.75 84 CYS A C 1
ATOM 652 O O . CYS A 1 84 ? -3.487 -5.047 -6.448 1.00 98.75 84 CYS A O 1
ATOM 654 N N . GLU A 1 85 ? -3.684 -3.558 -8.127 1.00 98.69 85 GLU A N 1
ATOM 655 C CA . GLU A 1 85 ? -5.143 -3.404 -8.018 1.00 98.69 85 GLU A CA 1
ATOM 656 C C . GLU A 1 85 ? -5.846 -4.746 -8.221 1.00 98.69 85 GLU A C 1
ATOM 658 O O . GLU A 1 85 ? -6.694 -5.132 -7.423 1.00 98.69 85 GLU A O 1
ATOM 663 N N . LEU A 1 86 ? -5.444 -5.495 -9.254 1.00 98.69 86 LEU A N 1
ATOM 664 C CA . LEU A 1 86 ? -5.971 -6.833 -9.518 1.00 98.69 86 LEU A CA 1
ATOM 665 C C . LEU A 1 86 ? -5.649 -7.812 -8.381 1.00 98.69 86 LEU A C 1
ATOM 667 O O . LEU A 1 86 ? -6.487 -8.633 -8.022 1.00 98.69 86 LEU A O 1
ATOM 671 N N . ALA A 1 87 ? -4.455 -7.724 -7.793 1.00 98.56 87 ALA A N 1
ATOM 672 C CA . ALA A 1 87 ? -4.031 -8.619 -6.719 1.00 98.56 87 ALA A CA 1
ATOM 673 C C . ALA A 1 87 ? -4.796 -8.418 -5.402 1.00 98.56 87 ALA A C 1
ATOM 675 O O . ALA A 1 87 ? -4.800 -9.330 -4.574 1.00 98.56 87 ALA A O 1
ATOM 676 N N . VAL A 1 88 ? -5.420 -7.253 -5.199 1.00 98.38 88 VAL A N 1
ATOM 677 C CA . VAL A 1 88 ? -6.227 -6.951 -4.005 1.00 98.38 88 VAL A CA 1
ATOM 678 C C . VAL A 1 88 ? -7.705 -6.719 -4.308 1.00 98.38 88 VAL A C 1
ATOM 680 O O . VAL A 1 88 ? -8.432 -6.308 -3.413 1.00 98.38 88 VAL A O 1
ATOM 683 N N . ALA A 1 89 ? -8.165 -7.017 -5.527 1.00 98.06 89 ALA A N 1
ATOM 684 C CA . ALA A 1 89 ? -9.540 -6.760 -5.957 1.00 98.06 89 ALA A CA 1
ATOM 685 C C . ALA A 1 89 ? -10.598 -7.444 -5.069 1.00 98.06 89 ALA A C 1
ATOM 687 O O . ALA A 1 89 ? -11.646 -6.860 -4.813 1.00 98.06 89 ALA A O 1
ATOM 688 N N . ASP A 1 90 ? -10.295 -8.643 -4.562 1.00 95.88 90 ASP A N 1
ATOM 689 C CA . ASP A 1 90 ? -11.183 -9.408 -3.675 1.00 95.88 90 ASP A CA 1
ATOM 690 C C . ASP A 1 90 ? -10.974 -9.086 -2.178 1.00 95.88 90 ASP A C 1
ATOM 692 O O . ASP A 1 90 ? -11.552 -9.740 -1.310 1.00 95.88 90 ASP A O 1
ATOM 696 N N . SER A 1 91 ? -10.112 -8.119 -1.840 1.00 96.19 91 SER A N 1
ATOM 697 C CA . SER A 1 91 ? -9.843 -7.725 -0.454 1.00 96.19 91 SER A CA 1
ATOM 698 C C . SER A 1 91 ? -10.741 -6.574 -0.012 1.00 96.19 91 SER A C 1
ATOM 700 O O . SER A 1 91 ? -10.791 -5.528 -0.648 1.00 96.19 91 SER A O 1
ATOM 702 N N . GLU A 1 92 ? -11.376 -6.715 1.150 1.00 94.06 92 GLU A N 1
ATOM 703 C CA . GLU A 1 92 ? -12.249 -5.677 1.721 1.00 94.06 92 GLU A CA 1
ATOM 704 C C . GLU A 1 92 ? -11.492 -4.574 2.483 1.00 94.06 92 GLU A C 1
ATOM 706 O O . GLU A 1 92 ? -12.095 -3.598 2.925 1.00 94.06 92 GLU A O 1
ATOM 711 N N . TRP A 1 93 ? -10.181 -4.729 2.699 1.00 95.19 93 TRP A N 1
ATOM 712 C CA . TRP A 1 93 ? -9.405 -3.842 3.581 1.00 95.19 93 TRP A CA 1
ATOM 713 C C . TRP A 1 93 ? -8.063 -3.388 3.003 1.00 95.19 93 TRP A C 1
ATOM 715 O O . TRP A 1 93 ? -7.353 -2.607 3.639 1.00 95.19 93 TRP A O 1
ATOM 725 N N . LEU A 1 94 ? -7.697 -3.880 1.818 1.00 97.88 94 LEU A N 1
ATOM 726 C CA . LEU A 1 94 ? -6.474 -3.485 1.131 1.00 97.88 94 LEU A CA 1
ATOM 727 C C . LEU A 1 94 ? -6.808 -2.619 -0.077 1.00 97.88 94 LEU A C 1
ATOM 729 O O . LEU A 1 94 ? -7.746 -2.899 -0.813 1.00 97.88 94 LEU A O 1
ATOM 733 N N . ALA A 1 95 ? -5.998 -1.593 -0.292 1.00 98.25 95 ALA A N 1
ATOM 734 C CA . ALA A 1 95 ? -6.080 -0.702 -1.436 1.00 98.25 95 ALA A CA 1
ATOM 735 C C . ALA A 1 95 ? -4.686 -0.467 -2.031 1.00 98.25 95 ALA A C 1
ATOM 737 O O . ALA A 1 95 ? -3.662 -0.848 -1.457 1.00 98.25 95 ALA A O 1
ATOM 738 N N . VAL A 1 96 ? -4.642 0.179 -3.194 1.00 98.62 96 VAL A N 1
ATOM 739 C CA . VAL A 1 96 ? -3.396 0.571 -3.859 1.00 98.62 96 VAL A CA 1
ATOM 740 C C . VAL A 1 96 ? -3.263 2.086 -3.819 1.00 98.62 96 VAL A C 1
ATOM 742 O O . VAL A 1 96 ? -4.208 2.800 -4.140 1.00 98.62 96 VAL A O 1
ATOM 745 N N . SER A 1 97 ? -2.086 2.575 -3.435 1.00 98.12 97 SER A N 1
ATOM 746 C CA . SER A 1 97 ? -1.708 3.976 -3.607 1.00 98.12 97 SER A CA 1
ATOM 747 C C . SER A 1 97 ? -0.796 4.098 -4.822 1.00 98.12 97 SER A C 1
ATOM 749 O O . SER A 1 97 ? 0.312 3.567 -4.831 1.00 98.12 97 SER A O 1
ATOM 751 N N . SER A 1 98 ? -1.246 4.809 -5.855 1.00 97.75 98 SER A N 1
ATOM 752 C CA . SER A 1 98 ? -0.424 5.122 -7.031 1.00 97.75 98 SER A CA 1
ATOM 753 C C . SER A 1 98 ? 0.460 6.360 -6.832 1.00 97.75 98 SER A C 1
ATOM 755 O O . SER A 1 98 ? 1.219 6.709 -7.735 1.00 97.75 98 SER A O 1
ATOM 757 N N . TRP A 1 99 ? 0.359 7.031 -5.677 1.00 98.00 99 TRP A N 1
ATOM 758 C CA . TRP A 1 99 ? 0.994 8.328 -5.428 1.00 98.00 99 TRP A CA 1
ATOM 759 C C . TRP A 1 99 ? 2.516 8.282 -5.583 1.00 98.00 99 TRP A C 1
ATOM 761 O O . TRP A 1 99 ? 3.090 9.172 -6.203 1.00 98.00 99 TRP A O 1
ATOM 771 N N . GLU A 1 100 ? 3.175 7.239 -5.074 1.00 97.06 100 GLU A N 1
ATOM 772 C CA . GLU A 1 100 ? 4.633 7.091 -5.171 1.00 97.06 100 GLU A CA 1
ATOM 773 C C . GLU A 1 100 ? 5.100 6.972 -6.630 1.00 97.06 100 GLU A C 1
ATOM 775 O O . GLU A 1 100 ? 6.060 7.628 -7.033 1.00 97.06 100 GLU A O 1
ATOM 780 N N . CYS A 1 101 ? 4.390 6.185 -7.446 1.00 94.44 101 CYS A N 1
ATOM 781 C CA . CYS A 1 101 ? 4.666 6.054 -8.879 1.00 94.44 101 CYS A CA 1
ATOM 782 C C . CYS A 1 101 ? 4.423 7.345 -9.664 1.00 94.44 101 CYS A C 1
ATOM 784 O O . CYS A 1 101 ? 5.057 7.537 -10.695 1.00 94.44 101 CYS A O 1
ATOM 786 N N . SER A 1 102 ? 3.505 8.206 -9.217 1.00 94.69 102 SER A N 1
ATOM 787 C CA . SER A 1 102 ? 3.177 9.451 -9.919 1.00 94.69 102 SER A CA 1
ATOM 788 C C . SER A 1 102 ? 4.094 10.624 -9.566 1.00 94.69 102 SER A C 1
ATOM 790 O O . SER A 1 102 ? 3.906 11.714 -10.104 1.00 94.69 102 SER A O 1
ATOM 792 N N . GLN A 1 103 ? 5.037 10.448 -8.636 1.00 97.06 103 GLN A N 1
ATOM 793 C CA . GLN A 1 103 ? 5.990 11.505 -8.303 1.00 97.06 103 GLN A CA 1
ATOM 794 C C . GLN A 1 103 ? 6.959 11.754 -9.468 1.00 97.06 103 GLN A C 1
ATOM 796 O O . GLN A 1 103 ? 7.230 10.841 -10.237 1.00 97.06 103 GLN A O 1
ATOM 801 N N . PRO A 1 104 ? 7.509 12.971 -9.619 1.00 95.56 104 PRO A N 1
ATOM 802 C CA . PRO A 1 104 ? 8.495 13.261 -10.666 1.00 95.56 104 PRO A CA 1
ATOM 803 C C . PRO A 1 104 ? 9.866 12.608 -10.416 1.00 95.56 104 PRO A C 1
ATOM 805 O O . PRO A 1 104 ? 10.710 12.567 -11.310 1.00 95.56 104 PRO A O 1
ATOM 808 N N . HIS A 1 105 ? 10.120 12.146 -9.192 1.00 94.62 105 HIS A N 1
ATOM 809 C CA . HIS A 1 105 ? 11.344 11.467 -8.789 1.00 94.62 105 HIS A CA 1
ATOM 810 C C . HIS A 1 105 ? 11.037 10.407 -7.730 1.00 94.62 105 HIS A C 1
ATOM 812 O O . HIS A 1 105 ? 9.971 10.410 -7.112 1.00 94.62 105 HIS A O 1
ATOM 818 N N . PHE A 1 106 ? 12.003 9.520 -7.477 1.00 95.06 106 PHE A N 1
ATOM 819 C CA . PHE A 1 106 ? 11.913 8.593 -6.352 1.00 95.06 106 PHE A CA 1
ATOM 820 C C . PHE A 1 106 ? 11.773 9.358 -5.028 1.00 95.06 106 PHE A C 1
ATOM 822 O O . PHE A 1 106 ? 12.435 10.376 -4.811 1.00 95.06 106 PHE A O 1
ATOM 829 N N . VAL A 1 107 ? 10.914 8.843 -4.155 1.00 95.06 107 VAL A N 1
ATOM 830 C CA . VAL A 1 107 ? 10.686 9.325 -2.792 1.00 95.06 107 VAL A CA 1
ATOM 831 C C . VAL A 1 107 ? 10.966 8.189 -1.822 1.00 95.06 107 VAL A C 1
ATOM 833 O O . VAL A 1 107 ? 10.811 7.017 -2.163 1.00 95.06 107 VAL A O 1
ATOM 836 N N . SER A 1 108 ? 11.418 8.521 -0.621 1.00 93.69 108 SER A N 1
ATOM 837 C CA . SER A 1 108 ? 11.779 7.503 0.357 1.00 93.69 108 SER A CA 1
ATOM 838 C C . SER A 1 108 ? 10.542 6.818 0.950 1.00 93.69 108 SER A C 1
ATOM 840 O O . SER A 1 108 ? 9.435 7.359 0.965 1.00 93.69 108 SER A O 1
ATOM 842 N N . PHE A 1 109 ? 10.714 5.595 1.452 1.00 93.38 109 PHE A N 1
ATOM 843 C CA . PHE A 1 109 ? 9.599 4.785 1.958 1.00 93.38 109 PHE A CA 1
ATOM 844 C C . PHE A 1 109 ? 8.913 5.406 3.191 1.00 93.38 109 PHE A C 1
ATOM 846 O O . PHE A 1 109 ? 7.709 5.224 3.402 1.00 93.38 109 PHE A O 1
ATOM 853 N N . ASP A 1 110 ? 9.649 6.190 3.981 1.00 93.94 110 ASP A N 1
ATOM 854 C CA . ASP A 1 110 ? 9.105 7.005 5.069 1.00 93.94 110 ASP A CA 1
ATOM 855 C C . ASP A 1 110 ? 8.221 8.147 4.546 1.00 93.94 110 ASP A C 1
ATOM 857 O O . ASP A 1 110 ? 7.121 8.329 5.067 1.00 93.94 110 ASP A O 1
ATOM 861 N N . GLN A 1 111 ? 8.622 8.835 3.470 1.00 96.56 111 GLN A N 1
ATOM 862 C CA . GLN A 1 111 ? 7.812 9.887 2.841 1.00 96.56 111 GLN A CA 1
ATOM 863 C C . GLN A 1 111 ? 6.495 9.338 2.290 1.00 96.56 111 GLN A C 1
ATOM 865 O O . GLN A 1 111 ? 5.455 9.973 2.438 1.00 96.56 111 GLN A O 1
ATOM 870 N N . VAL A 1 112 ? 6.511 8.139 1.705 1.00 97.50 112 VAL A N 1
ATOM 871 C CA . VAL A 1 112 ? 5.293 7.452 1.239 1.00 97.50 112 VAL A CA 1
ATOM 872 C C . VAL A 1 112 ? 4.346 7.166 2.405 1.00 97.50 112 VAL A C 1
ATOM 874 O O . VAL A 1 112 ? 3.151 7.453 2.335 1.00 97.50 112 VAL A O 1
ATOM 877 N N . THR A 1 113 ? 4.882 6.636 3.506 1.00 97.12 113 THR A N 1
ATOM 878 C CA . THR A 1 113 ? 4.095 6.333 4.710 1.00 97.12 113 THR A CA 1
ATOM 879 C C . THR A 1 113 ? 3.516 7.610 5.330 1.00 97.12 113 THR A C 1
ATOM 881 O O . THR A 1 113 ? 2.348 7.636 5.723 1.00 97.12 113 THR A O 1
ATOM 884 N N . GLN A 1 114 ? 4.307 8.686 5.376 1.00 97.25 114 GLN A N 1
ATOM 885 C CA . GLN A 1 114 ? 3.871 9.996 5.851 1.00 97.25 114 GLN A CA 1
ATOM 886 C C . GLN A 1 114 ? 2.777 10.588 4.954 1.00 97.25 114 GLN A C 1
ATOM 888 O O . GLN A 1 114 ? 1.760 11.043 5.475 1.00 97.25 114 GLN A O 1
ATOM 893 N N . ASN A 1 115 ? 2.940 10.525 3.630 1.00 98.00 115 ASN A N 1
ATOM 894 C CA . ASN A 1 115 ? 1.955 11.024 2.675 1.00 98.00 115 ASN A CA 1
ATOM 895 C C . ASN A 1 115 ? 0.583 10.360 2.868 1.00 98.00 115 ASN A C 1
ATOM 897 O O . ASN A 1 115 ? -0.434 11.049 2.921 1.00 98.00 115 ASN A O 1
ATOM 901 N N . ILE A 1 116 ? 0.549 9.035 3.043 1.00 98.12 116 ILE A N 1
ATOM 902 C CA . ILE A 1 116 ? -0.700 8.307 3.309 1.00 98.12 116 ILE A CA 1
ATOM 903 C C . ILE A 1 116 ? -1.319 8.755 4.637 1.00 98.12 116 ILE A C 1
ATOM 905 O O . ILE A 1 116 ? -2.528 8.973 4.711 1.00 98.12 116 ILE A O 1
ATOM 909 N N . GLN A 1 117 ? -0.514 8.939 5.686 1.00 97.56 117 GLN A N 1
ATOM 910 C CA . GLN A 1 117 ? -1.021 9.418 6.971 1.00 97.56 117 GLN A CA 1
ATOM 911 C C . GLN A 1 117 ? -1.609 10.833 6.868 1.00 97.56 117 GLN A C 1
ATOM 913 O O . GLN A 1 117 ? -2.674 11.099 7.422 1.00 97.56 117 GLN A O 1
ATOM 918 N N . GLU A 1 118 ? -0.941 11.739 6.155 1.00 97.56 118 GLU A N 1
ATOM 919 C CA . GLU A 1 118 ? -1.419 13.101 5.900 1.00 97.56 118 GLU A CA 1
ATOM 920 C C . GLU A 1 118 ? -2.712 13.103 5.085 1.00 97.56 118 GLU A C 1
ATOM 922 O O . GLU A 1 118 ? -3.664 13.787 5.461 1.00 97.56 118 GLU A O 1
ATOM 927 N N . TYR A 1 119 ? -2.784 12.285 4.032 1.00 97.69 119 TYR A N 1
ATOM 928 C CA . TYR A 1 119 ? -3.999 12.095 3.248 1.00 97.69 119 TYR A CA 1
ATOM 929 C C . TYR A 1 119 ? -5.167 11.648 4.136 1.00 97.69 119 TYR A C 1
ATOM 931 O O . TYR A 1 119 ? -6.228 12.270 4.123 1.00 97.69 119 TYR A O 1
ATOM 939 N N . LEU A 1 120 ? -4.971 10.627 4.974 1.00 96.81 120 LEU A N 1
ATOM 940 C CA . LEU A 1 120 ? -6.013 10.128 5.875 1.00 96.81 120 LEU A CA 1
ATOM 941 C C . LEU A 1 120 ? -6.439 11.173 6.916 1.00 96.81 120 LEU A C 1
ATOM 943 O O . LEU A 1 120 ? -7.634 11.342 7.154 1.00 96.81 120 LEU A O 1
ATOM 947 N N . ASN A 1 121 ? -5.487 11.916 7.489 1.00 95.00 121 ASN A N 1
ATOM 948 C CA . ASN A 1 121 ? -5.777 13.013 8.416 1.00 95.00 121 ASN A CA 1
ATOM 949 C C . ASN A 1 121 ? -6.609 14.127 7.759 1.00 95.00 121 ASN A C 1
ATOM 951 O O . ASN A 1 121 ? -7.462 14.713 8.420 1.00 95.00 121 ASN A O 1
ATOM 955 N N . GLN A 1 122 ? -6.384 14.414 6.474 1.00 96.19 122 GLN A N 1
ATOM 956 C CA . GLN A 1 122 ? -7.160 15.409 5.728 1.00 96.19 122 GLN A CA 1
ATOM 957 C C . GLN A 1 122 ? -8.561 14.904 5.366 1.00 96.19 122 GLN A C 1
ATOM 959 O O . GLN A 1 122 ? -9.531 15.642 5.511 1.00 96.19 122 GLN A O 1
ATOM 964 N N . GLN A 1 123 ? -8.678 13.657 4.898 1.00 96.44 123 GLN A N 1
ATOM 965 C CA . GLN A 1 123 ? -9.957 13.099 4.445 1.00 96.44 123 GLN A CA 1
ATOM 966 C C . GLN A 1 123 ? -10.872 12.683 5.601 1.00 96.44 123 GLN A C 1
ATOM 968 O O . GLN A 1 123 ? -12.094 12.723 5.476 1.00 96.44 123 GLN A O 1
ATOM 973 N N . MET A 1 124 ? -10.295 12.254 6.724 1.00 94.12 124 MET A N 1
ATOM 974 C CA . MET A 1 124 ? -11.025 11.731 7.877 1.00 94.12 124 MET A CA 1
ATOM 975 C C . MET A 1 124 ? -10.456 12.290 9.193 1.00 94.12 124 MET A C 1
ATOM 977 O O . MET A 1 124 ? -9.910 11.531 10.004 1.00 94.12 124 MET A O 1
ATOM 981 N N . PRO A 1 125 ? -10.591 13.610 9.434 1.00 93.62 125 PRO A N 1
ATOM 982 C CA . PRO A 1 125 ? -10.003 14.300 10.586 1.00 93.62 125 PRO A CA 1
ATOM 983 C C . PRO A 1 125 ? -10.642 13.925 11.932 1.00 93.62 125 PRO A C 1
ATOM 985 O O . PRO A 1 125 ? -10.144 14.311 12.988 1.00 93.62 125 PRO A O 1
ATOM 988 N N . GLN A 1 126 ? -11.759 13.191 11.930 1.00 90.56 126 GLN A N 1
ATOM 989 C CA . GLN A 1 126 ? -12.402 12.695 13.147 1.00 90.56 126 GLN A CA 1
ATOM 990 C C . GLN A 1 126 ? -11.613 11.569 13.838 1.00 90.56 126 GLN A C 1
ATOM 992 O O . GLN A 1 126 ? -11.875 11.278 15.005 1.00 90.56 126 GLN A O 1
ATOM 997 N N . TYR A 1 127 ? -10.653 10.953 13.142 1.00 90.19 127 TYR A N 1
ATOM 998 C CA . TYR A 1 127 ? -9.798 9.896 13.678 1.00 90.19 127 TYR A CA 1
ATOM 999 C C . TYR A 1 127 ? -8.359 10.369 13.832 1.00 90.19 127 TYR A C 1
ATOM 1001 O O . TYR A 1 127 ? -7.880 11.235 13.103 1.00 90.19 127 TYR A O 1
ATOM 1009 N N . ARG A 1 128 ? -7.644 9.741 14.762 1.00 90.06 128 ARG A N 1
ATOM 1010 C CA . ARG A 1 128 ? -6.201 9.903 14.912 1.00 90.06 128 ARG A CA 1
ATOM 1011 C C . ARG A 1 128 ? -5.501 8.806 14.112 1.00 90.06 128 ARG A C 1
ATOM 1013 O O . ARG A 1 128 ? -5.423 7.666 14.567 1.00 90.06 128 ARG A O 1
ATOM 1020 N N . TRP A 1 129 ? -4.982 9.133 12.935 1.00 93.00 129 TRP A N 1
ATOM 1021 C CA . TRP A 1 129 ? -4.348 8.139 12.069 1.00 93.00 129 TRP A CA 1
ATOM 1022 C C . TRP A 1 129 ? -2.901 7.842 12.461 1.00 93.00 129 TRP A C 1
ATOM 1024 O O . TRP A 1 129 ? -2.121 8.738 12.787 1.00 93.00 129 TRP A O 1
ATOM 1034 N N . ARG A 1 130 ? -2.536 6.565 12.382 1.00 92.81 130 ARG A N 1
ATOM 1035 C CA . ARG A 1 130 ? -1.180 6.048 12.543 1.00 92.81 130 ARG A CA 1
ATOM 1036 C C . ARG A 1 130 ? -0.881 5.084 11.401 1.00 92.81 130 ARG A C 1
ATOM 1038 O O . ARG A 1 130 ? -1.563 4.079 11.244 1.00 92.81 130 ARG A O 1
ATOM 1045 N N . CYS A 1 131 ? 0.150 5.360 10.616 1.00 95.25 131 CYS A N 1
ATOM 1046 C CA . CYS A 1 131 ? 0.588 4.442 9.568 1.00 95.25 131 CYS A CA 1
ATOM 1047 C C . CYS A 1 131 ? 1.814 3.649 10.029 1.00 95.25 131 CYS A C 1
ATOM 1049 O O . CYS A 1 131 ? 2.768 4.221 10.555 1.00 95.25 131 CYS A O 1
ATOM 1051 N N . PHE A 1 132 ? 1.792 2.332 9.831 1.00 95.00 132 PHE A N 1
ATOM 1052 C CA . PHE A 1 132 ? 2.953 1.473 10.037 1.00 95.00 132 PHE A CA 1
ATOM 1053 C C . PHE A 1 132 ? 3.521 1.033 8.700 1.00 95.00 132 PHE A C 1
ATOM 1055 O O . PHE A 1 132 ? 2.813 0.442 7.885 1.00 95.00 132 PHE A O 1
ATOM 1062 N N . PHE A 1 133 ? 4.815 1.273 8.511 1.00 95.75 133 PHE A N 1
ATOM 1063 C CA . PHE A 1 133 ? 5.547 0.687 7.403 1.00 95.75 133 PHE A CA 1
ATOM 1064 C C . PHE A 1 133 ? 5.646 -0.833 7.594 1.00 95.75 133 PHE A C 1
ATOM 1066 O O . PHE A 1 133 ? 6.085 -1.316 8.639 1.00 95.75 133 PHE A O 1
ATOM 1073 N N . LEU A 1 134 ? 5.214 -1.580 6.584 1.00 96.44 134 LEU A N 1
ATOM 1074 C CA . LEU A 1 134 ? 5.196 -3.032 6.539 1.00 96.44 134 LEU A CA 1
ATOM 1075 C C . LEU A 1 134 ? 6.200 -3.516 5.493 1.00 96.44 134 LEU A C 1
ATOM 1077 O O . LEU A 1 134 ? 6.099 -3.175 4.314 1.00 96.44 134 LEU A O 1
ATOM 1081 N N . CYS A 1 135 ? 7.141 -4.352 5.918 1.00 94.94 135 CYS A N 1
ATOM 1082 C CA . CYS A 1 135 ? 8.178 -4.889 5.050 1.00 94.94 135 CYS A CA 1
ATOM 1083 C C . CYS A 1 135 ? 8.573 -6.320 5.428 1.00 94.94 135 CYS A C 1
ATOM 1085 O O . CYS A 1 135 ? 8.308 -6.791 6.536 1.00 94.94 135 CYS A O 1
ATOM 1087 N N . GLY A 1 136 ? 9.217 -7.001 4.477 1.00 91.56 136 GLY A N 1
ATOM 1088 C CA . GLY A 1 136 ? 9.933 -8.242 4.739 1.00 91.56 136 GLY A CA 1
ATOM 1089 C C . GLY A 1 136 ? 11.221 -7.986 5.522 1.00 91.56 136 GLY A C 1
ATOM 1090 O O . GLY A 1 136 ? 11.761 -6.878 5.532 1.00 91.56 136 GLY A O 1
ATOM 1091 N N . ALA A 1 137 ? 11.732 -9.034 6.170 1.00 90.00 137 ALA A N 1
ATOM 1092 C CA . ALA A 1 137 ? 12.967 -8.960 6.948 1.00 90.00 137 ALA A CA 1
ATOM 1093 C C . ALA A 1 137 ? 14.179 -8.528 6.098 1.00 90.00 137 ALA A C 1
ATOM 1095 O O . ALA A 1 137 ? 15.072 -7.852 6.600 1.00 90.00 137 ALA A O 1
ATOM 1096 N N . ASP A 1 138 ? 14.185 -8.850 4.803 1.00 86.44 138 ASP A N 1
ATOM 1097 C CA . ASP A 1 138 ? 15.235 -8.468 3.856 1.00 86.44 138 ASP A CA 1
ATOM 1098 C C . ASP A 1 138 ? 15.429 -6.951 3.744 1.00 86.44 138 ASP A C 1
ATOM 1100 O O . ASP A 1 138 ? 16.540 -6.509 3.476 1.00 86.44 138 ASP A O 1
ATOM 1104 N N . LEU A 1 139 ? 14.382 -6.149 3.968 1.00 84.75 139 LEU A N 1
ATOM 1105 C CA . LEU A 1 139 ? 14.468 -4.685 3.961 1.00 84.75 139 LEU A CA 1
ATOM 1106 C C . LEU A 1 139 ? 14.950 -4.108 5.298 1.00 84.75 139 LEU A C 1
ATOM 1108 O O . LEU A 1 139 ? 15.511 -3.016 5.310 1.00 84.75 139 LEU A O 1
ATOM 1112 N N . VAL A 1 140 ? 14.760 -4.834 6.402 1.00 81.56 140 VAL A N 1
ATOM 1113 C CA . VAL A 1 140 ? 15.244 -4.441 7.737 1.00 81.56 140 VAL A CA 1
ATOM 1114 C C . VAL A 1 140 ? 16.736 -4.735 7.878 1.00 81.56 140 VAL A C 1
ATOM 1116 O O . VAL A 1 140 ? 17.474 -3.924 8.429 1.00 81.56 140 VAL A O 1
ATOM 1119 N N . TYR A 1 141 ? 17.182 -5.876 7.350 1.00 74.25 141 TYR A N 1
ATOM 1120 C CA . TYR A 1 141 ? 18.559 -6.360 7.465 1.00 74.25 141 TYR A CA 1
ATOM 1121 C C . TYR A 1 141 ? 19.434 -6.038 6.248 1.00 74.25 141 TYR A C 1
ATOM 1123 O O . TYR A 1 141 ? 20.436 -6.715 6.036 1.00 74.25 141 TYR A O 1
ATOM 1131 N N . ARG A 1 142 ? 19.099 -5.021 5.438 1.00 65.62 142 ARG A N 1
ATOM 1132 C CA . ARG A 1 142 ? 20.057 -4.526 4.437 1.00 65.62 142 ARG A CA 1
ATOM 1133 C C . ARG A 1 142 ? 21.254 -3.927 5.167 1.00 65.62 142 ARG A C 1
ATOM 1135 O O . ARG A 1 142 ? 21.187 -2.789 5.632 1.00 65.62 142 ARG A O 1
ATOM 1142 N N . GLU A 1 143 ? 22.329 -4.702 5.280 1.00 42.75 143 GLU A N 1
ATOM 1143 C CA . GLU A 1 143 ? 23.641 -4.164 5.616 1.00 42.75 143 GLU A CA 1
ATOM 1144 C C . GLU A 1 143 ? 23.966 -3.068 4.596 1.00 42.75 143 GLU A C 1
ATOM 1146 O O . GLU A 1 143 ? 23.735 -3.209 3.392 1.00 42.75 143 GLU A O 1
ATOM 1151 N N . LYS A 1 144 ? 24.385 -1.911 5.112 1.00 41.94 144 LYS A N 1
ATOM 1152 C CA . LYS A 1 144 ? 24.940 -0.843 4.290 1.00 41.94 144 LYS A CA 1
ATOM 1153 C C . LYS A 1 144 ? 26.328 -1.309 3.856 1.00 41.94 144 LYS A C 1
ATOM 1155 O O . LYS A 1 144 ? 27.290 -1.016 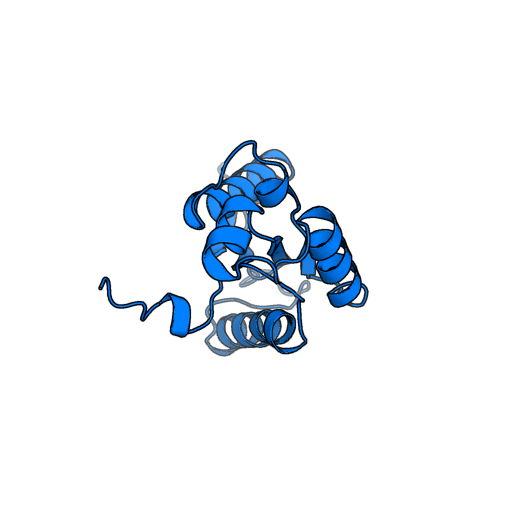4.560 1.00 41.94 144 LYS A O 1
ATOM 1160 N N . ASP A 1 145 ? 26.391 -2.058 2.763 1.00 37.31 145 ASP A N 1
ATOM 1161 C CA . ASP A 1 145 ? 27.623 -2.196 1.983 1.00 37.31 145 ASP A CA 1
ATOM 1162 C C . ASP A 1 145 ? 27.911 -0.890 1.226 1.00 37.31 145 ASP A C 1
ATOM 1164 O O . ASP A 1 145 ? 26.961 -0.327 0.622 1.00 37.31 145 ASP A O 1
#

InterPro domains:
  IPR004821 Cytidyltransferase-like domain [PF01467] (13-140)
  IPR014729 Rossmann-like alpha/beta/alpha sandwich fold [G3DSA:3.40.50.620] (7-145)
  IPR051182 Eukaryotic NMN adenylyltransferase [PTHR12039] (4-140)

Foldseek 3Di:
DDDPFAEAEEEEEEDACQPPDPVVVVLLVVVQVVCCVVLVAHPDPPDPDGHYYQAYEYEHAAPVVNCVVPPPSGDQLVVNQVNVCVSCVVPPGYDYDSPNNPDPDTDDPVVVQVVVLVVCCVVPVSHHYDYDYGDDVCVVPPDPD

Sequence (145 aa):
MSCLQEERVVLVATGSFCPVHKMHVRMFDIARAHLVSNGLYTNNVLQTTKQNVVGGFLSPSHDVHVQAKLGERYISGLDRVKMCELAVADSEWLAVSSWECSQPHFVSFDQVTQNIQEYLNQQMPQYRWRCFFLCGADLVYREKD

Secondary structure (DSSP, 8-state):
----PPEEEEEEEEE--TT--HHHHHHHHHHHHHHHHTTS----TT-TTS--EEEEEEEEPPHHHHHHHHGGGPPPHHHHHHHHHHHTTT-SSEEE--TTTTSSS---HHHHHHHHHHHHHHH-TTSEEEEEE---HHHHS----

Radius of gyration: 16.13 Å; chains: 1; bounding box: 46×33×45 Å